Protein AF-S5NUF1-F1 (afdb_monomer)

Radius of gyration: 16.36 Å; Cα contacts (8 Å, |Δi|>4): 61; chains: 1; bounding box: 39×18×56 Å

Secondary structure (DSSP, 8-state):
-HHHHHHHHHHHHHHHHHHHHHHHHTTT-HHHHHHHHHHHHHHHHHHHHHHHHTTTS-GGGHHHHHHHHHHHHHHHHHHHHHHHPPP------

pLDDT: mean 72.04, std 9.47, range [46.12, 85.12]

Mean predicted aligned error: 9.25 Å

Solvent-accessible surface area (backbone atoms only — not comparable to full-atom values): 5233 Å² total; per-residue (Å²): 113,55,66,60,55,52,51,52,49,51,54,53,50,51,51,49,52,55,51,50,56,47,50,70,76,49,67,84,43,36,72,57,31,41,53,52,20,52,52,35,48,52,50,32,52,54,46,54,48,49,56,65,75,46,71,86,57,51,74,91,51,44,64,57,55,51,51,52,39,54,51,40,49,55,50,24,52,52,29,40,48,65,33,64,57,74,80,85,75,72,92,74,130

Foldseek 3Di:
DAVVLVVLLVVLVVVVVVLVVVCVVPLPDLVVLLVSLVVLVVSLVVLVVSLVVVVPHCPPCSVVSVVSSVVSVVSSVVSCCSNPVDDPPDPPD

Organism: NCBI:txid1358027

Nearest PDB structures (foldseek):
  8fvt-assembly1_B  TM=5.563E-01  e=7.168E+00  synthetic construct

Sequence (93 aa):
MIIMFSAVFWVLAFWFIVNLVWTIARLNNRMMSRTFAWINVVAVVIGFWTFYAASNGGGGIAPWFRLMNWTNIVLAIFQFYNGYRPHQYSKKS

Structure (mmCIF, N/CA/C/O backbone):
data_AF-S5NUF1-F1
#
_entry.id   AF-S5NUF1-F1
#
loop_
_atom_site.group_PDB
_atom_site.id
_atom_site.type_symbol
_atom_site.label_atom_id
_atom_site.label_alt_id
_atom_site.label_comp_id
_atom_site.label_asym_id
_atom_site.label_entity_id
_atom_site.label_seq_id
_atom_site.pdbx_PDB_ins_code
_atom_site.Cartn_x
_atom_site.Cartn_y
_atom_site.Cartn_z
_atom_site.occupancy
_atom_site.B_iso_or_equiv
_atom_site.auth_seq_id
_atom_site.auth_comp_id
_atom_site.auth_asym_id
_atom_site.auth_atom_id
_atom_site.pdbx_PDB_model_num
ATOM 1 N N . MET A 1 1 ? 8.725 3.655 -21.284 1.00 55.19 1 MET A N 1
ATOM 2 C CA . MET A 1 1 ? 8.054 2.465 -20.710 1.00 55.19 1 MET A CA 1
ATOM 3 C C . MET A 1 1 ? 8.646 2.047 -19.356 1.00 55.19 1 MET A C 1
ATOM 5 O O . MET A 1 1 ? 7.893 2.001 -18.397 1.00 55.19 1 MET A O 1
ATOM 9 N N . ILE A 1 2 ? 9.967 1.863 -19.212 1.00 60.91 2 ILE A N 1
ATOM 10 C CA . ILE A 1 2 ? 10.613 1.500 -17.922 1.00 60.91 2 ILE A CA 1
ATOM 11 C C . ILE A 1 2 ? 10.547 2.631 -16.867 1.00 60.91 2 ILE A C 1
ATOM 13 O O . ILE A 1 2 ? 10.279 2.376 -15.695 1.00 60.91 2 ILE A O 1
ATOM 17 N N . ILE A 1 3 ? 10.721 3.894 -17.282 1.00 63.38 3 ILE A N 1
ATOM 18 C CA . ILE A 1 3 ? 10.730 5.058 -16.369 1.00 63.38 3 ILE A CA 1
ATOM 19 C C . ILE A 1 3 ? 9.353 5.289 -15.717 1.00 63.38 3 ILE A C 1
ATOM 21 O O . ILE A 1 3 ? 9.284 5.555 -14.523 1.00 63.38 3 ILE A O 1
ATOM 25 N N . MET A 1 4 ? 8.251 5.113 -16.462 1.00 64.38 4 MET A N 1
ATOM 26 C CA . MET A 1 4 ? 6.884 5.257 -15.929 1.00 64.38 4 MET A CA 1
ATOM 27 C C . MET A 1 4 ? 6.544 4.166 -14.904 1.00 64.38 4 MET A C 1
ATOM 29 O O . MET A 1 4 ? 5.925 4.453 -13.886 1.00 64.38 4 MET A O 1
ATOM 33 N N . PHE A 1 5 ? 6.993 2.929 -15.136 1.00 66.50 5 PHE A N 1
ATOM 34 C CA . PHE A 1 5 ? 6.785 1.811 -14.211 1.00 66.50 5 PHE A CA 1
ATOM 35 C C . PHE A 1 5 ? 7.546 2.006 -12.8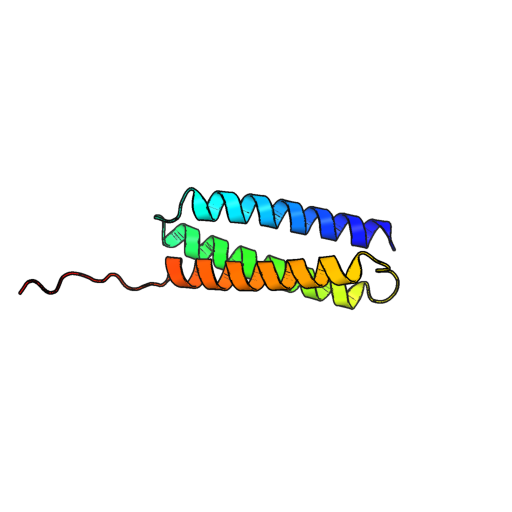91 1.00 66.50 5 PHE A C 1
ATOM 37 O O . PHE A 1 5 ? 6.984 1.822 -11.812 1.00 66.50 5 PHE A O 1
ATOM 44 N N . SER A 1 6 ? 8.803 2.456 -12.974 1.00 72.56 6 SER A N 1
ATOM 45 C CA . SER A 1 6 ? 9.620 2.787 -11.800 1.00 72.56 6 SER A CA 1
ATOM 46 C C . SER A 1 6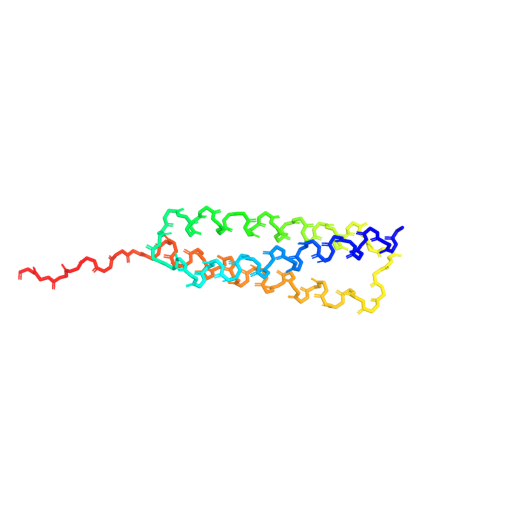 ? 9.058 3.986 -11.025 1.00 72.56 6 SER A C 1
ATOM 48 O O . SER A 1 6 ? 8.950 3.939 -9.803 1.00 72.56 6 SER A O 1
ATOM 50 N N . ALA A 1 7 ? 8.612 5.039 -11.718 1.00 74.75 7 ALA A N 1
ATOM 51 C CA . ALA A 1 7 ? 8.005 6.202 -11.073 1.00 74.75 7 ALA A CA 1
ATOM 52 C C . ALA A 1 7 ? 6.734 5.832 -10.290 1.00 74.75 7 ALA A C 1
ATOM 54 O O . ALA A 1 7 ? 6.597 6.214 -9.130 1.00 74.75 7 ALA A O 1
ATOM 55 N N . VAL A 1 8 ? 5.831 5.038 -10.881 1.00 72.56 8 VAL A N 1
ATOM 56 C CA . VAL A 1 8 ? 4.602 4.606 -10.192 1.00 72.56 8 VAL A CA 1
ATOM 57 C C . VAL A 1 8 ? 4.913 3.679 -9.013 1.00 72.56 8 VAL A C 1
ATOM 59 O O . VAL A 1 8 ? 4.266 3.791 -7.973 1.00 72.56 8 VAL A O 1
ATOM 62 N N . PHE A 1 9 ? 5.937 2.824 -9.121 1.00 73.38 9 PHE A N 1
ATOM 63 C CA . PHE A 1 9 ? 6.419 2.026 -7.989 1.00 73.38 9 PHE A CA 1
ATOM 64 C C . PHE A 1 9 ? 6.831 2.910 -6.810 1.00 73.38 9 PHE A C 1
ATOM 66 O O . PHE A 1 9 ? 6.344 2.712 -5.699 1.00 73.38 9 PHE A O 1
ATOM 73 N N . TRP A 1 10 ? 7.675 3.916 -7.051 1.00 77.69 10 TRP A N 1
ATOM 74 C CA . TRP A 1 10 ? 8.149 4.814 -5.997 1.00 77.69 10 TRP A CA 1
ATOM 75 C C . TRP A 1 10 ? 7.037 5.684 -5.407 1.00 77.69 10 TRP A C 1
ATOM 77 O O . TRP A 1 10 ? 7.021 5.897 -4.196 1.00 77.69 10 TRP A O 1
ATOM 87 N N . VAL A 1 11 ? 6.069 6.122 -6.219 1.00 83.06 11 VAL A N 1
ATOM 88 C CA . VAL A 1 11 ? 4.880 6.841 -5.729 1.00 83.06 11 VAL A CA 1
ATOM 89 C C . VAL A 1 11 ? 4.045 5.951 -4.804 1.00 83.06 11 VAL A C 1
ATOM 91 O O . VAL A 1 11 ? 3.682 6.379 -3.709 1.00 83.06 11 VAL A O 1
ATOM 94 N N . LEU A 1 12 ? 3.789 4.697 -5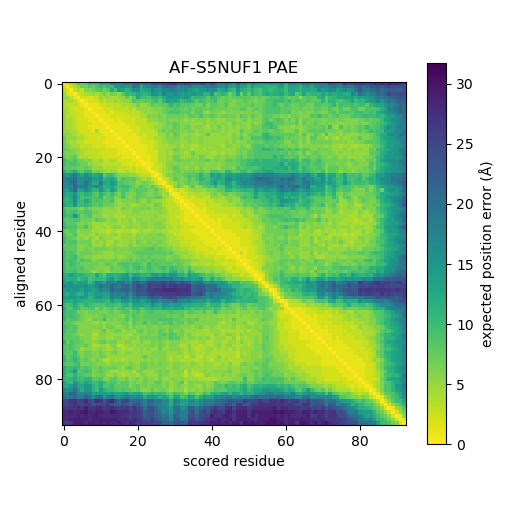.191 1.00 78.19 12 LEU A N 1
ATOM 95 C CA . LEU A 1 12 ? 3.081 3.733 -4.341 1.00 78.19 12 LEU A CA 1
ATOM 96 C C . LEU A 1 12 ? 3.878 3.385 -3.077 1.00 78.19 12 LEU A C 1
ATOM 98 O O . LEU A 1 12 ? 3.283 3.195 -2.019 1.00 78.19 12 LEU A O 1
ATOM 102 N N . ALA A 1 13 ? 5.208 3.323 -3.164 1.00 76.88 13 ALA A N 1
ATOM 103 C CA . ALA A 1 13 ? 6.083 2.992 -2.038 1.00 76.88 13 ALA A CA 1
ATOM 104 C C . ALA A 1 13 ? 6.092 4.114 -1.006 1.00 76.88 13 ALA A C 1
ATOM 106 O O . ALA A 1 13 ? 5.944 3.874 0.191 1.00 76.88 13 ALA A O 1
ATOM 107 N N . PHE A 1 14 ? 6.195 5.353 -1.479 1.00 85.12 14 PHE A N 1
ATOM 108 C CA . PHE A 1 14 ? 6.105 6.524 -0.626 1.00 85.12 14 PHE A CA 1
ATOM 109 C C . PHE A 1 14 ? 4.719 6.633 0.020 1.00 85.12 14 PHE A C 1
ATOM 111 O O . PHE A 1 14 ? 4.621 6.817 1.234 1.00 85.12 14 PHE A O 1
ATOM 118 N N . TRP A 1 15 ? 3.650 6.435 -0.762 1.00 83.75 15 TRP A N 1
ATOM 119 C CA . TRP A 1 15 ? 2.282 6.408 -0.242 1.00 83.75 15 TRP A CA 1
ATOM 120 C C . TRP A 1 15 ? 2.111 5.356 0.857 1.00 83.75 15 TRP A C 1
ATOM 122 O O . TRP A 1 15 ? 1.548 5.644 1.913 1.00 83.75 15 TRP A O 1
ATOM 132 N N . PHE A 1 16 ? 2.649 4.155 0.641 1.00 79.31 16 PHE A N 1
ATOM 133 C CA . PHE A 1 16 ? 2.613 3.074 1.615 1.00 79.31 16 PHE A CA 1
ATOM 134 C C . PHE A 1 16 ? 3.283 3.449 2.939 1.00 79.31 16 PHE A C 1
ATOM 136 O O . PHE A 1 16 ? 2.688 3.251 3.998 1.00 79.31 16 PHE A O 1
ATOM 143 N N . ILE A 1 17 ? 4.489 4.023 2.890 1.00 82.94 17 ILE A N 1
ATOM 144 C CA . ILE A 1 17 ? 5.231 4.435 4.090 1.00 82.94 17 ILE A CA 1
ATOM 145 C C . ILE A 1 17 ? 4.451 5.505 4.859 1.00 82.94 17 ILE A C 1
ATOM 147 O O . ILE A 1 17 ? 4.254 5.368 6.067 1.00 82.94 17 ILE A O 1
ATOM 151 N N . VAL A 1 18 ? 3.960 6.538 4.167 1.00 85.06 18 VAL A N 1
ATOM 152 C CA . VAL A 1 18 ? 3.161 7.604 4.791 1.00 85.06 18 VAL A CA 1
ATOM 153 C C . VAL A 1 18 ? 1.904 7.024 5.437 1.00 85.06 18 VAL A C 1
ATOM 155 O O . VAL A 1 18 ? 1.611 7.327 6.593 1.00 85.06 18 VAL A O 1
ATOM 158 N N . ASN A 1 19 ? 1.189 6.147 4.732 1.00 81.50 19 ASN A N 1
ATOM 159 C CA . ASN A 1 19 ? -0.032 5.526 5.234 1.00 81.50 19 ASN A CA 1
ATOM 160 C C . ASN A 1 19 ? 0.235 4.619 6.448 1.00 81.50 19 ASN A C 1
ATOM 162 O O . ASN A 1 19 ? -0.519 4.647 7.422 1.00 81.50 19 ASN A O 1
ATOM 166 N N . LEU A 1 20 ? 1.325 3.847 6.431 1.00 79.69 20 LEU A N 1
ATOM 167 C CA . LEU A 1 20 ? 1.740 2.987 7.541 1.00 79.69 20 LEU A CA 1
ATOM 168 C C . LEU A 1 20 ? 2.077 3.804 8.796 1.00 79.69 20 LEU A C 1
ATOM 170 O O . LEU A 1 20 ? 1.526 3.533 9.865 1.00 79.69 20 LEU A O 1
ATOM 174 N N . VAL A 1 21 ? 2.930 4.826 8.664 1.00 83.25 21 VAL A N 1
ATOM 175 C CA . VAL A 1 21 ? 3.309 5.715 9.778 1.00 83.25 21 VAL A CA 1
ATOM 176 C C . VAL A 1 21 ? 2.072 6.385 10.364 1.00 83.25 21 VAL A C 1
ATOM 178 O O . VAL A 1 21 ? 1.886 6.406 11.581 1.00 83.25 21 VAL A O 1
ATOM 181 N N . TRP A 1 22 ? 1.183 6.875 9.501 1.00 75.25 22 TRP A N 1
ATOM 182 C CA . TRP A 1 22 ? -0.055 7.506 9.936 1.00 75.25 22 TRP A CA 1
ATOM 183 C C . TRP A 1 22 ? -0.943 6.519 10.698 1.00 75.25 22 TRP A C 1
ATOM 185 O O . TRP A 1 22 ? -1.431 6.835 11.785 1.00 75.25 22 TRP A O 1
ATOM 195 N N . THR A 1 23 ? -1.118 5.308 10.160 1.00 68.75 23 THR A N 1
ATOM 196 C CA . THR A 1 23 ? -1.946 4.258 10.773 1.00 68.75 23 THR A CA 1
ATOM 197 C C . THR A 1 23 ? -1.497 3.960 12.189 1.00 68.75 23 THR A C 1
ATOM 199 O O . THR A 1 23 ? -2.353 3.860 13.058 1.00 68.75 23 THR A O 1
ATOM 202 N N . ILE A 1 24 ? -0.185 3.876 12.428 1.00 74.31 24 ILE A N 1
ATOM 203 C CA . ILE A 1 24 ? 0.389 3.649 13.759 1.00 74.31 24 ILE A CA 1
ATOM 204 C C . ILE A 1 24 ? 0.194 4.881 14.662 1.00 74.31 24 ILE A C 1
ATOM 206 O O . ILE A 1 24 ? -0.174 4.733 15.826 1.00 74.31 24 ILE A O 1
ATOM 210 N N . ALA A 1 25 ? 0.376 6.097 14.138 1.00 75.69 25 ALA A N 1
ATOM 211 C CA . ALA A 1 25 ? 0.291 7.338 14.916 1.00 75.69 25 ALA A CA 1
ATOM 212 C C . ALA A 1 25 ? -1.134 7.711 15.372 1.00 75.69 25 ALA A C 1
ATOM 214 O O . ALA A 1 25 ? -1.305 8.370 16.398 1.00 75.69 25 ALA A O 1
ATOM 215 N N . ARG A 1 26 ? -2.177 7.322 14.628 1.00 67.81 26 ARG A N 1
ATOM 216 C CA . ARG A 1 26 ? -3.576 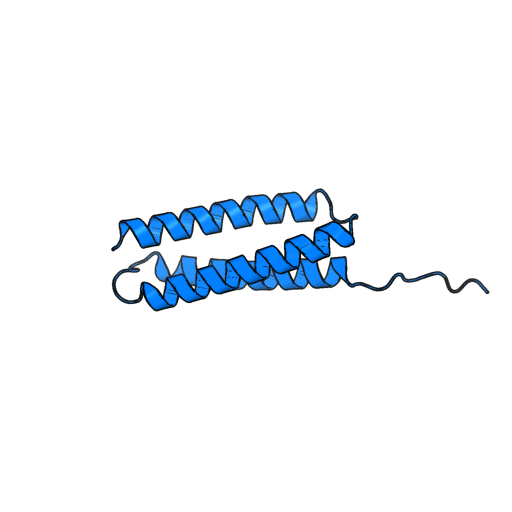7.712 14.904 1.00 67.81 26 ARG A CA 1
ATOM 217 C C . ARG A 1 26 ? -4.550 6.528 14.943 1.00 67.81 26 ARG A C 1
ATOM 219 O O . ARG A 1 26 ? -5.721 6.667 14.582 1.00 67.81 26 ARG A O 1
ATOM 226 N N . LEU A 1 27 ? -4.102 5.393 15.488 1.00 63.66 27 LEU A N 1
ATOM 227 C CA . LEU A 1 27 ? -4.903 4.169 15.684 1.00 63.66 27 LEU A CA 1
ATOM 228 C C . LEU A 1 27 ? -6.274 4.401 16.355 1.00 63.66 27 LEU A C 1
ATOM 230 O O . LEU A 1 27 ? -7.200 3.627 16.134 1.00 63.66 27 LEU A O 1
ATOM 234 N N . ASN A 1 28 ? -6.426 5.463 17.155 1.00 63.88 28 ASN A N 1
ATOM 235 C CA . ASN A 1 28 ? -7.623 5.691 17.968 1.00 63.88 28 ASN A CA 1
ATOM 236 C C . ASN A 1 28 ? -8.780 6.414 17.238 1.00 63.88 28 ASN A C 1
ATOM 238 O O . ASN A 1 28 ? -9.895 6.467 17.753 1.00 63.88 28 ASN A O 1
ATOM 242 N N . ASN A 1 29 ? -8.556 6.960 16.034 1.00 67.94 29 ASN A N 1
ATOM 243 C CA . ASN A 1 29 ? -9.589 7.682 15.278 1.00 67.94 29 ASN A CA 1
ATOM 244 C C . ASN A 1 29 ? -10.269 6.782 14.233 1.00 67.94 29 ASN A C 1
ATOM 246 O O . ASN A 1 29 ? -9.843 6.710 13.078 1.00 67.94 29 ASN A O 1
ATOM 250 N N . ARG A 1 30 ? -11.377 6.134 14.620 1.00 65.94 30 ARG A N 1
ATOM 251 C CA . ARG A 1 30 ? -12.123 5.166 13.783 1.00 65.94 30 ARG A CA 1
ATOM 252 C C . ARG A 1 30 ? -12.607 5.729 12.445 1.00 65.94 30 ARG A C 1
ATOM 254 O O . ARG A 1 30 ? -12.469 5.064 11.422 1.00 65.94 30 ARG A O 1
ATOM 261 N N . MET A 1 31 ? -13.145 6.952 12.440 1.00 67.94 31 MET A N 1
ATOM 262 C CA . MET A 1 31 ? -13.660 7.582 11.216 1.00 67.94 31 MET A CA 1
ATOM 263 C C . MET A 1 31 ? -12.538 7.825 10.198 1.00 67.94 31 MET A C 1
ATOM 265 O O . MET A 1 31 ? -12.693 7.501 9.025 1.00 67.94 31 MET A O 1
ATOM 269 N N . MET A 1 32 ? -11.376 8.302 10.656 1.00 66.94 32 MET A N 1
ATOM 270 C CA . MET A 1 32 ? -10.200 8.460 9.798 1.00 66.94 32 MET A CA 1
ATOM 271 C C . MET A 1 32 ? -9.633 7.111 9.360 1.00 66.94 32 MET A C 1
ATOM 273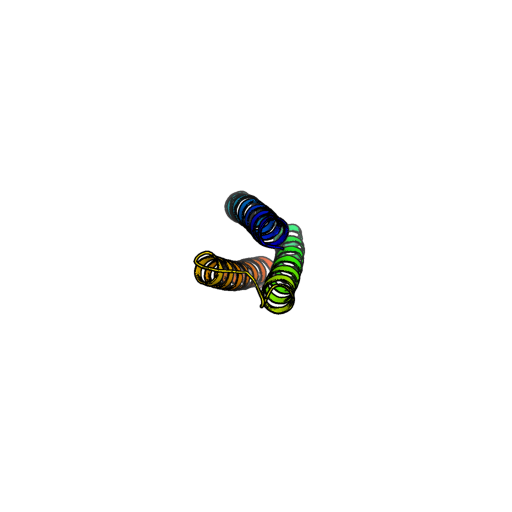 O O . MET A 1 32 ? -9.328 6.953 8.184 1.00 66.94 32 MET A O 1
ATOM 277 N N . SER A 1 33 ? -9.546 6.124 10.257 1.00 68.88 33 SER A N 1
ATOM 278 C CA . SER A 1 33 ? -9.043 4.787 9.916 1.00 68.88 33 SER A CA 1
ATOM 279 C C . SER A 1 33 ? -9.878 4.119 8.816 1.00 68.88 33 SER A C 1
ATOM 281 O O . SER A 1 33 ? -9.309 3.540 7.895 1.00 68.88 33 SER A O 1
ATOM 283 N N . ARG A 1 34 ? -11.209 4.288 8.833 1.00 69.62 34 ARG A N 1
ATOM 284 C CA . ARG A 1 34 ? -12.110 3.805 7.772 1.00 69.62 34 ARG A CA 1
ATOM 285 C C . ARG A 1 34 ? -11.865 4.513 6.432 1.00 69.62 34 ARG A C 1
ATOM 287 O O . ARG A 1 34 ? -11.786 3.841 5.408 1.00 69.62 34 ARG A O 1
ATOM 294 N N . THR A 1 35 ? -11.722 5.839 6.422 1.00 74.81 35 THR A N 1
ATOM 295 C CA . THR A 1 35 ? -11.440 6.591 5.185 1.00 74.81 35 THR A CA 1
ATOM 296 C C . THR A 1 35 ? -10.071 6.233 4.606 1.00 74.81 35 THR A C 1
ATOM 298 O O . THR A 1 35 ? -9.967 5.958 3.414 1.00 74.81 35 THR A O 1
ATOM 301 N N . PHE A 1 36 ? -9.029 6.155 5.439 1.00 72.69 36 PHE A N 1
ATOM 302 C CA . PHE A 1 36 ? -7.693 5.741 5.001 1.00 72.69 36 PHE A CA 1
ATOM 303 C C . PHE A 1 36 ? -7.665 4.301 4.484 1.00 72.69 36 PHE A C 1
ATOM 305 O O . PHE A 1 36 ? -6.992 4.045 3.488 1.00 72.69 36 PHE A O 1
ATOM 312 N N . ALA A 1 37 ? -8.452 3.393 5.072 1.00 76.31 37 ALA A N 1
ATOM 313 C CA . ALA A 1 37 ? -8.592 2.029 4.569 1.00 76.31 37 ALA A CA 1
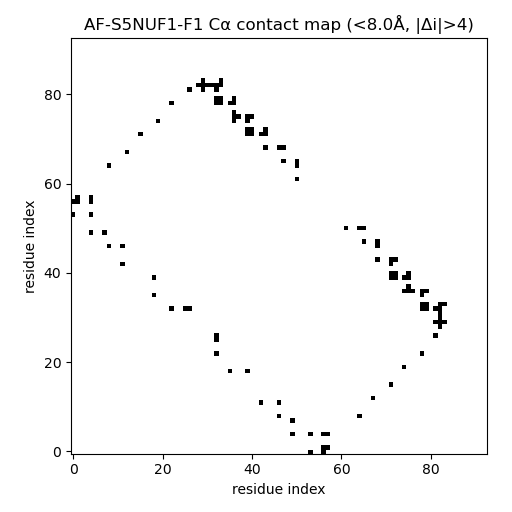ATOM 314 C C . ALA A 1 37 ? -9.114 2.000 3.125 1.00 76.31 37 ALA A C 1
ATOM 316 O O . ALA A 1 37 ? -8.548 1.309 2.280 1.00 76.31 37 ALA A O 1
ATOM 317 N N . TRP A 1 38 ? -10.137 2.800 2.813 1.00 76.50 38 TRP A N 1
ATOM 318 C CA . TRP A 1 38 ? -10.653 2.928 1.447 1.00 76.50 38 TRP A CA 1
ATOM 319 C C . TRP A 1 38 ? -9.645 3.563 0.488 1.00 76.50 38 TRP A C 1
ATOM 321 O O . TRP A 1 38 ? -9.495 3.080 -0.634 1.00 76.50 38 TRP A O 1
ATOM 331 N N . ILE A 1 39 ? -8.901 4.586 0.922 1.00 81.38 39 ILE A N 1
ATOM 332 C CA . ILE A 1 39 ? -7.829 5.168 0.098 1.00 81.38 39 ILE A CA 1
ATOM 333 C C . ILE A 1 39 ? -6.741 4.118 -0.181 1.00 81.38 39 ILE A C 1
ATOM 335 O O . ILE A 1 39 ? -6.229 4.030 -1.296 1.00 81.38 39 ILE A O 1
ATOM 339 N N . ASN A 1 40 ? -6.424 3.271 0.799 1.00 82.00 40 ASN A N 1
ATOM 340 C CA . ASN A 1 40 ? -5.457 2.194 0.629 1.00 82.00 40 ASN A CA 1
ATOM 341 C C . ASN A 1 40 ? -5.962 1.113 -0.344 1.00 82.00 40 ASN A C 1
ATOM 343 O O . ASN A 1 40 ? -5.194 0.633 -1.172 1.00 82.00 40 ASN A O 1
ATOM 347 N N . VAL A 1 41 ? -7.259 0.784 -0.321 1.00 79.94 41 VAL A N 1
ATOM 348 C CA . VAL A 1 41 ? -7.887 -0.099 -1.324 1.00 79.94 41 VAL A CA 1
ATOM 349 C C . VAL A 1 41 ? -7.761 0.488 -2.732 1.00 79.94 41 VAL A C 1
ATOM 351 O O . VAL A 1 41 ? -7.382 -0.228 -3.655 1.00 79.94 41 VAL A O 1
ATOM 354 N N . VAL A 1 42 ? -8.004 1.789 -2.912 1.00 81.94 42 VAL A N 1
ATOM 355 C CA . VAL A 1 42 ? -7.815 2.454 -4.215 1.00 81.94 42 VAL A CA 1
ATOM 356 C C . VAL A 1 42 ? -6.352 2.372 -4.666 1.00 81.94 42 VAL A C 1
ATOM 358 O O . VAL A 1 42 ? -6.088 2.050 -5.824 1.00 81.94 42 VAL A O 1
ATOM 361 N N . ALA A 1 43 ? -5.395 2.576 -3.757 1.00 78.00 43 ALA A N 1
ATOM 362 C CA . ALA A 1 43 ? -3.969 2.441 -4.060 1.00 78.00 43 ALA A CA 1
ATOM 363 C C . ALA A 1 43 ? -3.585 1.009 -4.482 1.00 78.00 43 ALA A C 1
ATOM 365 O O . ALA A 1 43 ? -2.816 0.841 -5.428 1.00 78.00 43 ALA A O 1
ATOM 366 N N . VAL A 1 44 ? -4.156 -0.022 -3.844 1.00 80.50 44 VAL A N 1
ATOM 367 C CA . VAL A 1 44 ? -4.012 -1.431 -4.264 1.00 80.50 44 VAL A CA 1
ATOM 368 C C . VAL A 1 44 ? -4.546 -1.632 -5.680 1.00 80.50 44 VAL A C 1
ATOM 370 O O . VAL A 1 44 ? -3.860 -2.225 -6.509 1.00 80.50 44 VAL A O 1
ATOM 373 N N . VAL A 1 45 ? -5.756 -1.146 -5.973 1.00 81.62 45 VAL A N 1
ATOM 374 C CA . VAL A 1 45 ? -6.392 -1.313 -7.290 1.00 81.62 45 VAL A CA 1
ATOM 375 C C . VAL A 1 45 ? -5.551 -0.656 -8.385 1.00 81.62 45 VAL A C 1
ATOM 377 O O . VAL A 1 45 ? -5.278 -1.286 -9.405 1.00 81.62 45 VAL A O 1
ATOM 380 N N . ILE A 1 46 ? -5.073 0.569 -8.154 1.00 79.00 46 ILE A N 1
ATOM 381 C CA . ILE A 1 46 ? -4.190 1.286 -9.088 1.00 79.00 46 ILE A CA 1
ATOM 382 C C . ILE A 1 46 ? -2.848 0.561 -9.240 1.00 79.00 46 ILE A C 1
ATOM 384 O O . ILE A 1 46 ? -2.327 0.456 -10.353 1.00 79.00 46 ILE A O 1
ATOM 388 N N . GLY A 1 47 ? -2.289 0.033 -8.151 1.00 71.88 47 GLY A N 1
ATOM 389 C CA . GLY A 1 47 ? -1.059 -0.749 -8.184 1.00 71.88 47 GLY A CA 1
ATOM 390 C C . GLY A 1 47 ? -1.208 -2.011 -9.032 1.00 71.88 47 GLY A C 1
ATOM 391 O O . GLY A 1 47 ? -0.472 -2.182 -10.003 1.00 71.88 47 GLY A O 1
ATOM 392 N N . PHE A 1 48 ? -2.210 -2.850 -8.765 1.00 74.06 48 PHE A N 1
ATOM 393 C CA . PHE A 1 48 ? -2.484 -4.031 -9.590 1.00 74.06 48 PHE A CA 1
ATOM 394 C C . PHE A 1 48 ? -2.758 -3.673 -11.052 1.00 74.06 48 PHE A C 1
ATOM 396 O O . PHE A 1 48 ? -2.197 -4.311 -11.943 1.00 74.06 48 PHE A O 1
ATOM 403 N N . TRP A 1 49 ? -3.549 -2.629 -11.311 1.00 76.19 49 TRP A N 1
ATOM 404 C CA . TRP A 1 49 ? -3.809 -2.160 -12.671 1.00 76.19 49 TRP A CA 1
ATOM 405 C C . TRP A 1 49 ? -2.518 -1.771 -13.392 1.00 76.19 49 TRP A C 1
ATOM 407 O O . TRP A 1 49 ? -2.282 -2.200 -14.517 1.00 76.19 49 TRP A O 1
ATOM 417 N N . THR A 1 50 ? -1.642 -1.014 -12.730 1.00 68.81 50 THR A N 1
ATOM 418 C CA . THR A 1 50 ? -0.367 -0.580 -13.314 1.00 68.81 50 THR A CA 1
ATOM 419 C C . THR A 1 50 ? 0.561 -1.766 -13.568 1.00 68.81 50 THR A C 1
ATOM 421 O O . THR A 1 50 ? 1.232 -1.802 -14.596 1.00 68.81 50 THR A O 1
ATOM 424 N N . PHE A 1 51 ? 0.578 -2.762 -12.678 1.00 68.88 51 PHE A N 1
ATOM 425 C CA . PHE A 1 51 ? 1.367 -3.981 -12.858 1.00 68.88 51 PHE A CA 1
ATOM 426 C C . PHE A 1 51 ? 0.949 -4.768 -14.108 1.00 68.88 51 PHE A C 1
ATOM 428 O O . PHE A 1 51 ? 1.809 -5.176 -14.887 1.00 68.88 51 PHE A O 1
ATOM 435 N N . TYR A 1 52 ? -0.358 -4.946 -14.318 1.00 67.75 52 TYR A N 1
ATOM 436 C CA . TYR A 1 52 ? -0.889 -5.647 -15.490 1.00 67.75 52 TYR A CA 1
ATOM 437 C C . TYR A 1 52 ? -0.828 -4.806 -16.771 1.00 67.75 52 TYR A C 1
ATOM 439 O O . TYR A 1 52 ? -0.547 -5.351 -17.830 1.00 67.75 52 TYR A O 1
ATOM 447 N N . ALA A 1 53 ? -1.024 -3.487 -16.696 1.00 65.12 53 ALA A N 1
ATOM 448 C CA . ALA A 1 53 ? -0.911 -2.594 -17.852 1.00 65.12 53 ALA A CA 1
ATOM 449 C C . ALA A 1 53 ? 0.544 -2.406 -18.323 1.00 65.12 53 ALA A C 1
ATOM 451 O O . ALA A 1 53 ? 0.792 -2.148 -19.498 1.00 65.12 53 ALA A O 1
ATOM 452 N N . ALA A 1 54 ? 1.521 -2.545 -17.422 1.00 63.53 54 ALA A N 1
ATOM 453 C CA . ALA A 1 54 ? 2.945 -2.408 -17.722 1.00 63.53 54 ALA A CA 1
ATOM 454 C C . ALA A 1 54 ? 3.638 -3.737 -18.073 1.00 63.53 54 ALA A C 1
ATOM 456 O O . ALA A 1 54 ? 4.873 -3.790 -18.089 1.00 63.53 54 ALA A O 1
ATOM 457 N N . SER A 1 55 ? 2.876 -4.799 -18.363 1.00 55.56 55 SER A N 1
ATOM 458 C CA . SER A 1 55 ? 3.331 -6.191 -18.516 1.00 55.56 55 SER A CA 1
ATOM 459 C C . SER A 1 55 ? 4.388 -6.460 -19.605 1.00 55.56 55 SER A C 1
ATOM 461 O O . SER A 1 55 ? 4.760 -7.610 -19.801 1.00 55.56 55 SER A O 1
ATOM 463 N N . ASN A 1 56 ? 4.950 -5.432 -20.250 1.00 52.28 56 ASN A N 1
ATOM 464 C CA . ASN A 1 56 ? 6.012 -5.542 -21.254 1.00 52.28 56 ASN A CA 1
ATOM 465 C C . ASN A 1 56 ? 7.386 -4.965 -20.832 1.00 52.28 56 ASN A C 1
ATOM 467 O O . ASN A 1 56 ? 8.259 -4.841 -21.686 1.00 52.28 56 ASN A O 1
ATOM 471 N N . GLY A 1 57 ? 7.640 -4.598 -19.562 1.00 54.12 57 GLY A N 1
ATOM 472 C CA . GLY A 1 57 ? 8.937 -3.963 -19.223 1.00 54.12 57 GLY A CA 1
ATOM 473 C C . GLY A 1 57 ? 9.448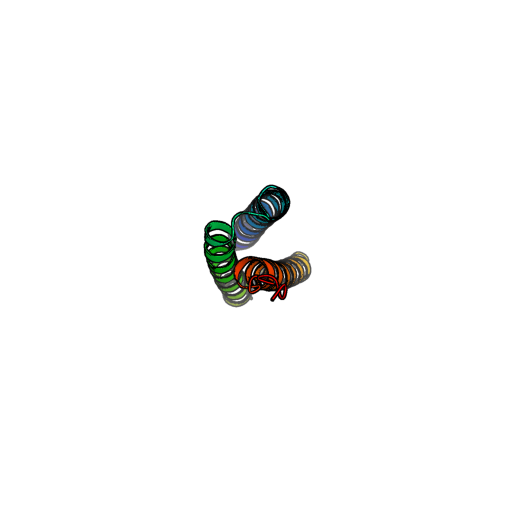 -4.006 -17.778 1.00 54.12 57 GLY A C 1
ATOM 474 O O . GLY A 1 57 ? 10.342 -3.231 -17.446 1.00 54.12 57 GLY A O 1
ATOM 475 N N . GLY A 1 58 ? 8.902 -4.858 -16.905 1.00 56.66 58 GLY A N 1
ATOM 476 C CA . GLY A 1 58 ? 9.124 -4.763 -15.450 1.00 56.66 58 GLY A CA 1
ATOM 477 C C . GLY A 1 58 ? 10.433 -5.337 -14.881 1.00 56.66 58 GLY A C 1
ATOM 478 O O . GLY A 1 58 ? 10.735 -5.057 -13.719 1.00 56.66 58 GLY A O 1
ATOM 479 N N . GLY A 1 59 ? 11.201 -6.119 -15.654 1.00 68.88 59 GLY A N 1
ATOM 480 C CA . GLY A 1 59 ? 12.506 -6.671 -15.245 1.00 68.88 59 GLY A CA 1
ATOM 481 C C . GLY A 1 59 ? 12.561 -7.188 -13.791 1.00 68.88 59 GLY A C 1
ATOM 482 O O . GLY A 1 59 ? 11.598 -7.758 -13.282 1.00 68.88 59 GLY A O 1
ATOM 483 N N . GLY A 1 60 ? 13.676 -6.944 -13.091 1.00 66.88 60 GLY A N 1
ATOM 484 C CA . GLY A 1 60 ? 13.890 -7.362 -11.693 1.00 66.88 60 GLY A CA 1
ATOM 485 C C . GLY A 1 60 ? 13.069 -6.621 -10.621 1.00 66.88 60 GLY A C 1
ATOM 486 O O . GLY A 1 60 ? 13.116 -7.009 -9.458 1.00 66.88 60 GLY A O 1
ATOM 487 N N . ILE A 1 61 ? 12.303 -5.580 -10.978 1.00 69.81 61 ILE A N 1
ATOM 488 C CA . ILE A 1 61 ? 11.455 -4.805 -10.043 1.00 69.81 61 ILE A CA 1
ATOM 489 C C . ILE A 1 61 ? 10.044 -5.409 -9.944 1.00 69.81 61 ILE A C 1
ATOM 491 O O . ILE A 1 61 ? 9.351 -5.229 -8.942 1.00 69.81 61 ILE A O 1
ATOM 495 N N . ALA A 1 62 ? 9.627 -6.193 -10.942 1.00 72.50 62 ALA A N 1
ATOM 496 C CA . ALA A 1 62 ? 8.321 -6.850 -10.967 1.00 72.50 62 ALA A CA 1
ATOM 497 C C . ALA A 1 62 ? 7.985 -7.678 -9.699 1.00 72.50 62 ALA A C 1
ATOM 499 O O . ALA A 1 62 ? 6.853 -7.565 -9.214 1.00 72.50 62 ALA A O 1
ATOM 500 N N . PRO A 1 63 ? 8.912 -8.460 -9.102 1.00 76.00 63 PRO A N 1
ATOM 501 C CA . PRO A 1 63 ? 8.634 -9.201 -7.868 1.00 76.00 63 PRO A CA 1
ATOM 502 C C . PRO A 1 63 ? 8.372 -8.276 -6.671 1.00 76.00 63 PRO A C 1
ATOM 504 O O . PRO A 1 63 ? 7.449 -8.518 -5.895 1.00 76.00 63 PRO A O 1
ATOM 507 N N . TRP A 1 64 ? 9.129 -7.182 -6.555 1.00 75.19 64 TRP A N 1
ATOM 508 C CA . TRP A 1 64 ? 8.981 -6.185 -5.490 1.00 75.19 64 TRP A CA 1
ATOM 509 C C . TRP A 1 64 ? 7.675 -5.408 -5.605 1.00 75.19 64 TRP A C 1
ATOM 511 O O . TRP A 1 64 ? 6.997 -5.174 -4.606 1.00 75.19 64 TRP A O 1
ATOM 521 N N . PHE A 1 65 ? 7.279 -5.081 -6.834 1.00 74.19 65 PHE A N 1
ATOM 522 C CA . PHE A 1 65 ? 5.996 -4.452 -7.119 1.00 74.19 65 PHE A CA 1
ATOM 523 C C . PHE A 1 65 ? 4.833 -5.348 -6.671 1.00 74.19 65 PHE A C 1
ATOM 525 O O . PHE A 1 65 ? 3.894 -4.890 -6.019 1.00 74.19 65 PHE A O 1
ATOM 532 N N . ARG A 1 66 ? 4.910 -6.653 -6.959 1.00 77.25 66 ARG A N 1
ATOM 533 C CA . ARG A 1 66 ? 3.922 -7.636 -6.495 1.00 77.25 66 ARG A CA 1
ATOM 534 C C . ARG A 1 66 ? 3.878 -7.701 -4.968 1.00 77.25 66 ARG A C 1
ATOM 536 O O . ARG A 1 66 ? 2.793 -7.641 -4.397 1.00 77.25 66 ARG A O 1
ATOM 543 N N . LEU A 1 67 ? 5.039 -7.783 -4.321 1.00 82.25 67 LEU A N 1
ATOM 544 C CA . LEU A 1 67 ? 5.146 -7.876 -2.866 1.00 82.25 67 LEU A CA 1
ATOM 545 C C . LEU A 1 67 ? 4.538 -6.646 -2.176 1.00 82.25 67 LEU A C 1
ATOM 547 O O . LEU A 1 67 ? 3.712 -6.799 -1.285 1.00 82.25 67 LEU A O 1
ATOM 551 N N . MET A 1 68 ? 4.834 -5.438 -2.661 1.00 79.31 68 MET A N 1
ATOM 552 C CA . MET A 1 68 ? 4.225 -4.205 -2.154 1.00 79.31 68 MET A CA 1
ATOM 553 C C . MET A 1 68 ? 2.702 -4.170 -2.288 1.00 79.31 68 MET A C 1
ATOM 555 O O . MET A 1 68 ? 2.017 -3.746 -1.359 1.00 79.31 68 MET A O 1
ATOM 559 N N . ASN A 1 69 ? 2.157 -4.617 -3.422 1.00 80.62 69 ASN A N 1
ATOM 560 C CA . ASN A 1 69 ? 0.707 -4.660 -3.607 1.00 80.62 69 ASN A CA 1
ATOM 561 C C . ASN A 1 69 ? 0.029 -5.600 -2.604 1.00 80.62 69 ASN A C 1
ATOM 563 O O . ASN A 1 69 ? -1.011 -5.255 -2.045 1.00 80.62 69 ASN A O 1
ATOM 567 N N . TRP A 1 70 ? 0.638 -6.752 -2.321 1.00 81.06 70 TRP A N 1
ATOM 568 C CA . TRP A 1 70 ? 0.157 -7.657 -1.277 1.00 81.06 70 TRP A CA 1
ATOM 569 C C . TRP A 1 70 ? 0.247 -7.036 0.117 1.00 81.06 70 TRP A C 1
ATOM 571 O O . TRP A 1 70 ? -0.708 -7.128 0.889 1.00 81.06 70 TRP A O 1
ATOM 581 N N . THR A 1 71 ? 1.339 -6.343 0.437 1.00 82.56 71 THR A N 1
ATOM 582 C CA . THR A 1 71 ? 1.470 -5.659 1.730 1.00 82.56 71 THR A CA 1
ATOM 583 C C . THR A 1 71 ? 0.433 -4.541 1.893 1.00 82.56 71 THR A C 1
ATOM 585 O O . THR A 1 71 ? -0.143 -4.397 2.973 1.00 82.56 71 THR A O 1
ATOM 588 N N . ASN A 1 72 ? 0.121 -3.801 0.822 1.00 83.25 72 ASN A N 1
ATOM 589 C CA . ASN A 1 72 ? -0.955 -2.805 0.816 1.00 83.25 72 ASN A CA 1
ATOM 590 C C . ASN A 1 72 ? -2.318 -3.433 1.156 1.00 83.25 72 ASN A C 1
ATOM 592 O O . ASN A 1 72 ? -3.068 -2.858 1.947 1.00 83.25 72 ASN A O 1
ATOM 596 N N . ILE A 1 73 ? -2.622 -4.626 0.623 1.00 82.25 73 ILE A N 1
ATOM 597 C CA . ILE A 1 73 ? -3.853 -5.369 0.948 1.00 82.25 73 ILE A CA 1
ATOM 598 C C . ILE A 1 73 ? -3.906 -5.711 2.438 1.00 82.25 73 ILE A C 1
ATOM 600 O O . ILE A 1 73 ? -4.912 -5.439 3.094 1.00 82.25 73 ILE A O 1
ATOM 604 N N . VAL A 1 74 ? -2.831 -6.282 2.989 1.00 84.62 74 VAL A N 1
ATOM 605 C CA . VAL A 1 74 ? -2.775 -6.667 4.411 1.00 84.62 74 VAL A CA 1
ATOM 606 C C . VAL A 1 74 ? -3.001 -5.451 5.311 1.00 84.62 74 VAL A C 1
ATOM 608 O O . VAL A 1 74 ? -3.769 -5.518 6.273 1.00 84.62 74 VAL A O 1
ATOM 611 N N . LEU A 1 75 ? -2.398 -4.311 4.971 1.00 80.75 75 LEU A N 1
ATOM 612 C CA . LEU A 1 75 ? -2.599 -3.065 5.708 1.00 80.75 75 LEU A CA 1
ATOM 613 C C . LEU A 1 75 ? -4.011 -2.507 5.571 1.00 80.75 75 LEU A C 1
ATOM 615 O O . LEU A 1 75 ? -4.563 -2.042 6.567 1.00 80.75 75 LEU A O 1
ATOM 619 N N . ALA A 1 76 ? -4.625 -2.589 4.390 1.00 80.81 76 ALA A N 1
ATOM 620 C CA . ALA A 1 76 ? -6.025 -2.218 4.219 1.00 80.81 76 ALA A CA 1
ATOM 621 C C . ALA A 1 76 ? -6.932 -3.080 5.113 1.00 80.81 76 ALA A C 1
ATOM 623 O O . ALA A 1 76 ? -7.772 -2.531 5.821 1.00 80.81 76 ALA A O 1
ATOM 624 N N . ILE A 1 77 ? -6.713 -4.399 5.174 1.00 82.38 77 ILE A N 1
ATOM 625 C CA . ILE A 1 77 ? -7.458 -5.306 6.067 1.00 82.38 77 ILE A CA 1
ATOM 626 C C . ILE A 1 77 ? -7.263 -4.914 7.537 1.00 82.38 77 ILE A C 1
ATOM 628 O O . ILE A 1 77 ? -8.238 -4.847 8.284 1.00 82.38 77 ILE A O 1
ATOM 632 N N . PHE A 1 78 ? -6.035 -4.605 7.960 1.00 80.69 78 PHE A N 1
ATOM 633 C CA . PHE A 1 78 ? -5.755 -4.177 9.333 1.00 80.69 78 PHE A CA 1
ATOM 634 C C . PHE A 1 78 ? -6.439 -2.844 9.686 1.00 80.69 78 PHE A C 1
ATOM 636 O O . PHE A 1 78 ? -7.025 -2.705 10.762 1.00 80.69 78 PHE A O 1
ATOM 643 N N . GLN A 1 79 ? -6.421 -1.874 8.768 1.00 73.44 79 GLN A N 1
ATOM 644 C CA . GLN A 1 79 ? -7.114 -0.590 8.918 1.00 73.44 79 GLN A CA 1
ATOM 645 C C . GLN A 1 79 ? -8.638 -0.772 8.950 1.00 73.44 79 GLN A C 1
ATOM 647 O O . GLN A 1 79 ? -9.311 -0.169 9.784 1.00 73.44 79 GLN A O 1
ATOM 652 N N . PHE A 1 80 ? -9.189 -1.650 8.107 1.00 78.88 80 PHE A N 1
ATOM 653 C CA . PHE A 1 80 ? -10.600 -2.035 8.157 1.00 78.88 80 PHE A CA 1
ATOM 654 C C . PHE A 1 80 ? -10.949 -2.690 9.492 1.00 78.88 80 PHE A C 1
ATOM 656 O O . PHE A 1 80 ? -11.932 -2.306 10.121 1.00 78.88 80 PHE A O 1
ATOM 663 N N . TYR A 1 81 ? -10.135 -3.629 9.969 1.00 78.56 81 TYR A N 1
ATOM 664 C CA . TYR A 1 81 ? -10.363 -4.280 11.253 1.00 78.56 81 TYR A CA 1
ATOM 665 C C . TYR A 1 81 ? -10.398 -3.257 12.391 1.00 78.56 81 TYR A C 1
ATOM 667 O O . TYR A 1 81 ? -11.385 -3.197 13.118 1.00 78.56 81 TYR A O 1
ATOM 675 N N . ASN A 1 82 ? -9.396 -2.385 12.504 1.00 73.75 82 ASN A N 1
ATOM 676 C CA . ASN A 1 82 ? -9.365 -1.366 13.558 1.00 73.75 82 ASN A CA 1
ATOM 677 C C . ASN A 1 82 ? -10.474 -0.310 13.409 1.00 73.75 82 ASN A C 1
ATOM 679 O O . ASN A 1 82 ? -11.048 0.121 14.410 1.00 73.75 82 ASN A O 1
ATOM 683 N N . GLY A 1 83 ? -10.818 0.079 12.180 1.00 70.31 83 GLY A N 1
ATOM 684 C CA . GLY A 1 83 ? -11.877 1.049 11.900 1.00 70.31 83 GLY A CA 1
ATOM 685 C C . GLY A 1 83 ? -13.296 0.520 12.143 1.00 70.31 83 GLY A C 1
ATOM 686 O O . GLY A 1 83 ? -14.179 1.300 12.503 1.00 70.31 83 GLY A O 1
ATOM 687 N N . TYR A 1 84 ? -13.532 -0.786 11.968 1.00 72.00 84 TYR A N 1
ATOM 688 C CA . TYR A 1 84 ? -14.853 -1.419 12.102 1.00 72.00 84 TYR A CA 1
ATOM 689 C C . TYR A 1 84 ? -15.017 -2.266 13.367 1.00 72.00 84 TYR A C 1
ATOM 691 O O . TYR A 1 84 ? -16.132 -2.720 13.627 1.00 72.00 84 TYR A O 1
ATOM 699 N N . ARG A 1 85 ? -13.963 -2.479 14.170 1.00 69.12 85 ARG A N 1
ATOM 700 C CA . ARG A 1 85 ? -14.062 -3.283 15.395 1.00 69.12 85 ARG A CA 1
ATOM 701 C C . ARG A 1 85 ? -15.158 -2.701 16.300 1.00 69.12 85 ARG A C 1
ATOM 703 O O . ARG A 1 85 ? -15.026 -1.554 16.743 1.00 69.12 85 ARG A O 1
ATOM 710 N N . PRO A 1 86 ? -16.241 -3.443 16.595 1.00 59.09 86 PRO A N 1
ATOM 711 C CA . PRO A 1 86 ? -17.305 -2.938 17.452 1.00 59.09 86 PRO A CA 1
ATOM 712 C C . PRO A 1 86 ? -16.732 -2.592 18.829 1.00 59.09 86 PRO A C 1
ATOM 714 O O . PRO A 1 86 ? -15.783 -3.225 19.300 1.00 59.09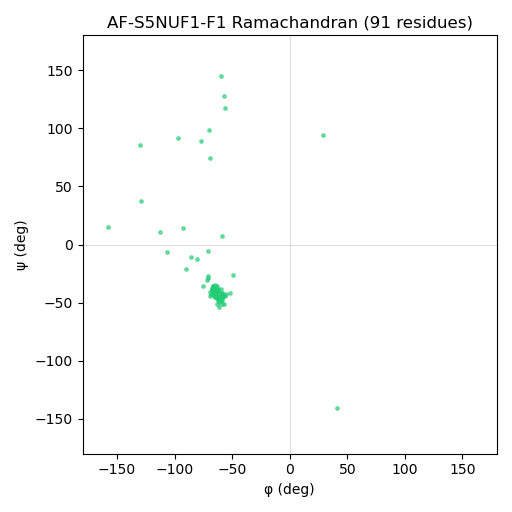 86 PRO A O 1
ATOM 717 N N . HIS A 1 87 ? -17.263 -1.543 19.464 1.00 56.06 87 HIS A N 1
ATOM 718 C CA . HIS A 1 87 ? -16.960 -1.310 20.873 1.00 56.06 87 HIS A CA 1
ATOM 719 C C . HIS A 1 87 ? -17.363 -2.568 21.646 1.00 56.06 87 HIS A C 1
ATOM 721 O O . HIS A 1 87 ? -18.507 -3.009 21.559 1.00 56.06 87 HIS A O 1
ATOM 727 N N . GLN A 1 88 ? -16.447 -3.103 22.447 1.00 56.28 88 GLN A N 1
A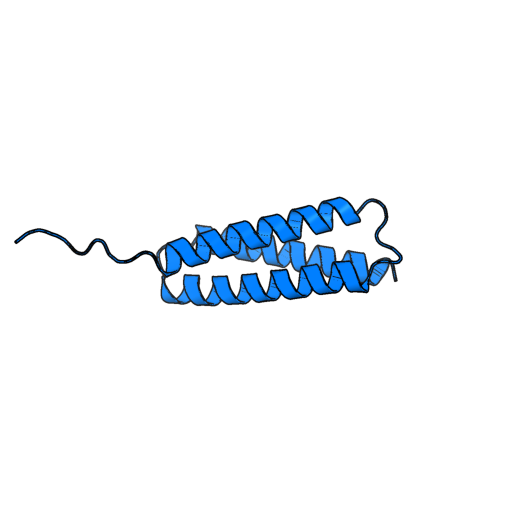TOM 728 C CA . GLN A 1 88 ? -16.839 -3.849 23.634 1.00 56.28 88 GLN A CA 1
ATOM 729 C C . GLN A 1 88 ? -17.431 -2.814 24.607 1.00 56.28 88 GLN A C 1
ATOM 731 O O . GLN A 1 88 ? -16.755 -2.367 25.529 1.00 56.28 88 GLN A O 1
ATOM 736 N N . TYR A 1 89 ? -18.650 -2.328 24.352 1.00 52.84 89 TYR A N 1
ATOM 737 C CA . TYR A 1 89 ? -19.381 -1.585 25.374 1.00 52.84 89 TYR A CA 1
ATOM 738 C C . TYR A 1 89 ? -19.791 -2.599 26.443 1.00 52.84 89 TYR A C 1
ATOM 740 O O . TYR A 1 89 ? -20.719 -3.379 26.262 1.00 52.84 89 TYR A O 1
ATOM 748 N N . SER A 1 90 ? -18.988 -2.619 27.510 1.00 52.88 90 SER A N 1
ATOM 749 C CA . SER A 1 90 ? -19.368 -2.835 28.906 1.00 52.88 90 SER A CA 1
ATOM 750 C C . SER A 1 90 ? -20.617 -3.697 29.140 1.00 52.88 90 SER A C 1
ATOM 752 O O . SER A 1 90 ? -21.722 -3.175 29.259 1.00 52.88 90 SER A O 1
ATOM 754 N N . LYS A 1 91 ? -20.434 -5.006 29.361 1.00 46.12 91 LYS A N 1
ATOM 755 C CA . LYS A 1 91 ? -21.307 -5.713 30.309 1.00 46.12 91 LYS A CA 1
ATOM 756 C C . LYS A 1 91 ? -20.846 -5.359 31.722 1.00 46.12 91 LYS A C 1
ATOM 758 O O . LYS A 1 91 ? -20.014 -6.051 32.299 1.00 46.12 91 LYS A O 1
ATOM 763 N N . LYS A 1 92 ? -21.389 -4.282 32.271 1.00 48.41 92 LYS A N 1
ATOM 764 C CA . LYS A 1 92 ? -21.637 -4.185 33.710 1.00 48.41 92 LYS A CA 1
ATOM 765 C C . LYS A 1 92 ? -23.080 -3.723 33.857 1.00 48.41 92 LYS A C 1
ATOM 767 O O . LYS A 1 92 ? -23.351 -2.528 33.814 1.00 48.41 92 LYS A O 1
ATOM 772 N N . SER A 1 93 ? -23.966 -4.720 33.839 1.00 54.91 93 SER A N 1
ATOM 773 C CA . SER A 1 93 ? -25.316 -4.654 34.403 1.00 54.91 93 SER A CA 1
ATOM 774 C C . SER A 1 93 ? -25.245 -4.348 35.889 1.00 54.91 93 SER A C 1
ATOM 776 O O . SER A 1 93 ? -24.318 -4.918 36.514 1.00 54.91 93 SER A O 1
#